Protein AF-A0AA43GYU5-F1 (afdb_monomer_lite)

Radius of gyration: 16.88 Å; chains: 1; bounding box: 53×42×42 Å

Secondary structure (DSSP, 8-state):
-PPPEEEEEE--TTS--HHHHTT-SSPPSS-HHHHHHHHHHPPTTPPPSS-GGGS-EEE--TT-SSEEEEE-----SHHHHHHHHH--HHHHHHSSS-HHHHHHHHHHHHH--SEEEEE----SSHHHHHHHHSS-SS--------TTTTT-HHHHHHHHHHHHHHHTT-

InterPro domains:
  IPR027417 P-loop containing nucleoside triphosphate hydrolase [G3DSA:3.40.50.300] (1-158)
  IPR027417 P-loop containing nucleoside triphosphate hydrolase [SSF52540] (2-146)

Structure (mmCIF, N/CA/C/O backbone):
data_AF-A0AA43GYU5-F1
#
_entry.id   AF-A0AA43GYU5-F1
#
loop_
_atom_site.group_PDB
_atom_site.id
_atom_site.type_symbol
_atom_site.label_atom_id
_atom_site.label_alt_id
_atom_site.label_comp_id
_atom_site.label_asym_id
_atom_site.label_entity_id
_atom_site.label_seq_id
_atom_site.pdbx_PDB_ins_code
_atom_site.Cartn_x
_atom_site.Cartn_y
_atom_site.Cartn_z
_atom_site.occupancy
_atom_site.B_iso_or_equiv
_atom_site.auth_seq_id
_atom_site.auth_comp_id
_atom_site.auth_asym_id
_atom_site.auth_atom_id
_atom_site.pdbx_PDB_model_num
ATOM 1 N N . MET A 1 1 ? 8.003 -19.815 -21.159 1.00 46.66 1 MET A N 1
ATOM 2 C CA . MET A 1 1 ? 7.955 -19.285 -19.778 1.00 46.66 1 MET A CA 1
ATOM 3 C C . MET A 1 1 ? 6.591 -18.646 -19.568 1.00 46.66 1 MET A C 1
ATOM 5 O O . MET A 1 1 ? 6.153 -17.927 -20.457 1.00 46.66 1 MET A O 1
ATOM 9 N N . ARG A 1 2 ? 5.892 -18.963 -18.472 1.00 70.00 2 ARG A N 1
ATOM 10 C CA . ARG A 1 2 ? 4.640 -18.288 -18.081 1.00 70.00 2 ARG A CA 1
ATOM 11 C C . ARG A 1 2 ? 5.023 -17.041 -17.285 1.00 70.00 2 ARG A C 1
ATOM 13 O O . ARG A 1 2 ? 5.842 -17.157 -16.382 1.00 70.00 2 ARG A O 1
ATOM 20 N N . GLY A 1 3 ? 4.499 -15.871 -17.641 1.00 77.38 3 GLY A N 1
ATOM 21 C CA . GLY A 1 3 ? 4.644 -14.691 -16.791 1.00 77.38 3 GLY A CA 1
ATOM 22 C C . GLY A 1 3 ? 3.655 -14.732 -15.632 1.00 77.38 3 GLY A C 1
ATOM 23 O O . GLY A 1 3 ? 2.562 -15.275 -15.783 1.00 77.38 3 GLY A O 1
ATOM 24 N N . HIS A 1 4 ? 4.051 -14.172 -14.492 1.00 85.50 4 HIS A N 1
ATOM 25 C CA . HIS A 1 4 ? 3.201 -14.039 -13.312 1.00 85.50 4 HIS A CA 1
ATOM 26 C C . HIS A 1 4 ? 2.571 -12.645 -13.248 1.00 85.50 4 HIS A C 1
ATOM 28 O O . HIS A 1 4 ? 3.152 -11.675 -13.741 1.00 85.50 4 HIS A O 1
ATOM 34 N N . GLU A 1 5 ? 1.384 -12.564 -12.648 1.00 90.62 5 GLU A N 1
ATOM 35 C CA . GLU A 1 5 ? 0.762 -11.298 -12.253 1.00 90.62 5 GLU A CA 1
ATOM 36 C C . GLU A 1 5 ? 1.180 -10.999 -10.813 1.00 90.62 5 GLU A C 1
ATOM 38 O O . GLU A 1 5 ? 0.899 -11.781 -9.900 1.00 90.62 5 GLU A O 1
ATOM 43 N N . VAL A 1 6 ? 1.920 -9.907 -10.642 1.00 93.50 6 VAL A N 1
ATOM 44 C CA . VAL A 1 6 ? 2.557 -9.513 -9.384 1.00 93.50 6 VAL A CA 1
ATOM 45 C C . VAL A 1 6 ? 2.061 -8.131 -9.001 1.00 93.50 6 VAL A C 1
ATOM 47 O O . VAL A 1 6 ? 2.016 -7.244 -9.852 1.00 93.50 6 VAL A O 1
ATOM 50 N N . VAL A 1 7 ? 1.745 -7.920 -7.727 1.00 95.69 7 VAL A N 1
ATOM 51 C CA . VAL A 1 7 ? 1.525 -6.580 -7.173 1.00 95.69 7 VAL A CA 1
ATOM 52 C C . VAL A 1 7 ? 2.631 -6.265 -6.180 1.00 95.69 7 VAL A C 1
ATOM 54 O O . VAL A 1 7 ? 2.980 -7.106 -5.361 1.00 95.69 7 VAL A O 1
ATOM 57 N N . ALA A 1 8 ? 3.205 -5.073 -6.267 1.00 95.19 8 ALA A N 1
ATOM 58 C CA . ALA A 1 8 ? 4.150 -4.555 -5.294 1.00 95.19 8 ALA A CA 1
ATOM 59 C C . ALA A 1 8 ? 3.465 -3.459 -4.465 1.00 95.19 8 ALA A C 1
ATOM 61 O O . ALA A 1 8 ? 2.910 -2.514 -5.027 1.00 95.19 8 ALA A O 1
ATOM 62 N N . VAL A 1 9 ? 3.465 -3.602 -3.144 1.00 95.31 9 VAL A N 1
ATOM 63 C CA . VAL A 1 9 ? 2.783 -2.713 -2.198 1.00 95.31 9 VAL A CA 1
ATOM 64 C C . VAL A 1 9 ? 3.828 -1.949 -1.400 1.00 95.31 9 VAL A C 1
ATOM 66 O O . VAL A 1 9 ? 4.690 -2.560 -0.777 1.00 95.31 9 VAL A O 1
ATOM 69 N N . ASP A 1 10 ? 3.747 -0.622 -1.422 1.00 93.44 10 ASP A N 1
ATOM 70 C CA . ASP A 1 10 ? 4.634 0.253 -0.655 1.00 93.44 10 ASP A CA 1
ATOM 71 C C . ASP A 1 10 ? 4.090 0.445 0.766 1.00 93.44 10 ASP A C 1
ATOM 73 O O . ASP A 1 10 ? 3.109 1.163 0.974 1.00 93.44 10 ASP A O 1
ATOM 77 N N . LEU A 1 11 ? 4.706 -0.235 1.734 1.00 90.75 11 LEU A N 1
ATOM 78 C CA . LEU A 1 11 ? 4.428 -0.092 3.163 1.00 90.75 11 LEU A CA 1
ATOM 79 C C . LEU A 1 11 ? 5.564 0.630 3.912 1.00 90.75 11 LEU A C 1
ATOM 81 O O . LEU A 1 11 ? 5.527 0.702 5.144 1.00 90.75 11 LEU A O 1
ATOM 85 N N . ASP A 1 12 ? 6.551 1.211 3.217 1.00 88.75 12 ASP A N 1
ATOM 86 C CA . ASP A 1 12 ? 7.497 2.152 3.831 1.00 88.75 12 ASP A CA 1
ATOM 87 C C . ASP A 1 12 ? 6.847 3.536 3.950 1.00 88.75 12 ASP A C 1
ATOM 89 O O . ASP A 1 12 ? 7.163 4.480 3.228 1.00 88.75 12 ASP A O 1
ATOM 93 N N . LEU A 1 13 ? 5.909 3.663 4.893 1.00 89.00 13 LEU A N 1
ATOM 94 C CA . LEU A 1 13 ? 5.096 4.873 5.026 1.00 89.00 13 LEU A CA 1
ATOM 95 C C . LEU A 1 13 ? 5.908 6.129 5.392 1.00 89.00 13 LEU A C 1
ATOM 97 O O . LEU A 1 13 ? 5.441 7.246 5.163 1.00 89.00 13 LEU A O 1
ATOM 101 N N . GLU A 1 14 ? 7.114 5.964 5.945 1.00 85.56 14 GLU A N 1
ATOM 102 C CA . GLU A 1 14 ? 7.987 7.070 6.355 1.00 85.56 14 GLU A CA 1
ATOM 103 C C . GLU A 1 14 ? 8.719 7.725 5.181 1.00 85.56 14 GLU A C 1
ATOM 105 O O . GLU A 1 14 ? 8.999 8.923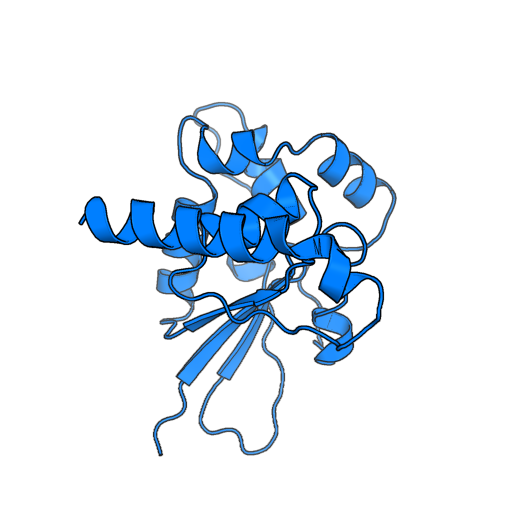 5.223 1.00 85.56 14 GLU A O 1
ATOM 110 N N . ALA A 1 15 ? 9.085 6.954 4.154 1.00 86.62 15 ALA A N 1
ATOM 111 C CA . ALA A 1 15 ? 9.636 7.508 2.919 1.00 86.62 15 ALA A CA 1
ATOM 112 C C . ALA A 1 15 ? 9.266 6.628 1.712 1.00 86.62 15 ALA A C 1
ATOM 114 O O . ALA A 1 15 ? 10.140 5.965 1.145 1.00 86.62 15 ALA A O 1
ATOM 115 N N . PRO A 1 16 ? 7.985 6.630 1.306 1.00 91.38 16 PRO A N 1
ATOM 116 C CA . PRO A 1 16 ? 7.510 5.798 0.214 1.00 91.38 16 PRO A CA 1
ATOM 117 C C . PRO A 1 16 ? 8.186 6.207 -1.090 1.00 91.38 16 PRO A C 1
ATOM 119 O O . PRO A 1 16 ? 8.329 7.395 -1.405 1.00 91.38 16 PRO A O 1
ATOM 122 N N . SER A 1 17 ? 8.628 5.217 -1.854 1.00 91.38 17 SER A N 1
ATOM 123 C CA . SER A 1 17 ? 9.460 5.447 -3.039 1.00 91.38 17 SER A CA 1
ATOM 124 C C . SER A 1 17 ? 9.207 4.468 -4.181 1.00 91.38 17 SER A C 1
ATOM 126 O O . SER A 1 17 ? 9.660 4.717 -5.305 1.00 91.38 17 SER A O 1
ATOM 128 N N . LEU A 1 18 ? 8.429 3.408 -3.949 1.00 92.06 18 LEU A N 1
ATOM 129 C CA . LEU A 1 18 ? 8.264 2.295 -4.878 1.00 92.06 18 LEU A CA 1
ATOM 130 C C . LEU A 1 18 ? 7.687 2.736 -6.228 1.00 92.06 18 LEU A C 1
ATOM 132 O O . LEU A 1 18 ? 8.179 2.348 -7.290 1.00 92.06 18 LEU A O 1
ATOM 136 N N . SER A 1 19 ? 6.673 3.606 -6.209 1.00 92.44 19 SER A N 1
ATOM 137 C CA . SER A 1 19 ? 6.037 4.114 -7.431 1.00 92.44 19 SER A CA 1
ATOM 138 C C . SER A 1 19 ? 6.982 4.967 -8.281 1.00 92.44 19 SER A C 1
ATOM 140 O O . SER A 1 19 ? 6.897 4.943 -9.511 1.00 92.44 19 SER A O 1
ATOM 142 N N . THR A 1 20 ? 7.911 5.683 -7.641 1.00 92.12 20 THR A N 1
ATOM 143 C CA . THR A 1 20 ? 8.963 6.450 -8.321 1.00 92.12 20 THR A CA 1
ATOM 144 C C . THR A 1 20 ? 10.029 5.517 -8.880 1.00 92.12 20 THR A C 1
ATOM 146 O O . THR A 1 20 ? 10.380 5.633 -10.055 1.00 92.12 20 THR A O 1
ATOM 149 N N . ALA A 1 21 ? 10.500 4.561 -8.074 1.00 92.19 21 ALA A N 1
ATOM 150 C CA . ALA A 1 21 ? 11.518 3.587 -8.464 1.00 92.19 21 ALA A CA 1
ATOM 151 C C . ALA A 1 21 ? 11.094 2.760 -9.690 1.00 92.19 21 ALA A C 1
ATOM 153 O O . ALA A 1 21 ? 11.912 2.475 -10.563 1.00 92.19 21 ALA A O 1
ATOM 154 N N . LEU A 1 22 ? 9.803 2.435 -9.789 1.00 93.19 22 LEU A N 1
ATOM 155 C CA . LEU A 1 22 ? 9.227 1.674 -10.897 1.00 93.19 22 LEU A CA 1
ATOM 156 C C . LEU A 1 22 ? 8.659 2.550 -12.029 1.00 93.19 22 LEU A C 1
ATOM 158 O O . LEU A 1 22 ? 8.108 2.015 -12.989 1.00 93.19 22 LEU A O 1
ATOM 162 N N . ASN A 1 23 ? 8.800 3.883 -11.957 1.00 93.38 23 ASN A N 1
ATOM 163 C CA . ASN A 1 23 ? 8.269 4.840 -12.940 1.00 93.38 23 ASN A CA 1
ATOM 164 C C . ASN A 1 23 ? 6.779 4.594 -13.272 1.00 93.38 23 ASN A C 1
ATOM 166 O O . ASN A 1 23 ? 6.371 4.586 -14.437 1.00 93.38 23 ASN A O 1
ATOM 170 N N . LEU A 1 24 ? 5.963 4.396 -12.234 1.00 94.81 24 LEU A N 1
ATOM 171 C CA . LEU A 1 24 ? 4.530 4.149 -12.360 1.00 94.81 24 LEU A CA 1
ATOM 172 C C . LEU A 1 24 ? 3.821 5.362 -12.983 1.00 94.81 24 LEU A C 1
ATOM 174 O O . LEU A 1 24 ? 3.841 6.464 -12.424 1.00 94.81 24 LEU A O 1
ATOM 178 N N . LYS A 1 25 ? 3.200 5.170 -14.153 1.00 91.44 25 LYS A N 1
ATOM 179 C CA . LYS A 1 25 ? 2.458 6.209 -14.883 1.00 91.44 25 LYS A CA 1
ATOM 180 C C . LYS A 1 25 ? 1.265 5.590 -15.633 1.00 91.44 25 LYS A C 1
ATOM 182 O O . LYS A 1 25 ? 1.492 4.681 -16.427 1.00 91.44 25 LYS A O 1
ATOM 187 N N . PRO A 1 26 ? 0.035 6.119 -15.474 1.00 91.75 26 PRO A N 1
ATOM 188 C CA . PRO A 1 26 ? -0.350 7.176 -14.534 1.00 91.75 26 PRO A CA 1
ATOM 189 C C . PRO A 1 26 ? -0.261 6.704 -13.075 1.00 91.75 26 PRO A C 1
ATOM 191 O O . PRO A 1 26 ? -0.269 5.509 -12.797 1.00 91.75 26 PRO A O 1
ATOM 194 N N . GLN A 1 27 ? -0.166 7.656 -12.147 1.00 93.31 27 GLN A N 1
ATOM 195 C CA . GLN A 1 27 ? -0.276 7.354 -10.719 1.00 93.31 27 GLN A CA 1
ATOM 196 C C . GLN A 1 27 ? -1.749 7.091 -10.368 1.00 93.31 27 GLN A C 1
ATOM 198 O O . GLN A 1 27 ? -2.623 7.784 -10.906 1.00 93.31 27 GLN A O 1
ATOM 203 N N . PRO A 1 28 ? -2.044 6.113 -9.495 1.00 95.62 28 PRO A N 1
ATOM 204 C CA . PRO A 1 28 ? -3.394 5.904 -8.992 1.00 95.62 28 PRO A CA 1
ATOM 205 C C . PRO A 1 28 ? -3.864 7.113 -8.176 1.00 95.62 28 PRO A C 1
ATOM 207 O O . PRO A 1 28 ? -3.070 7.937 -7.718 1.00 95.62 28 PRO A O 1
ATOM 210 N N . LYS A 1 29 ? -5.185 7.236 -8.019 1.00 95.19 29 LYS A N 1
ATOM 211 C CA . LYS A 1 29 ? -5.802 8.389 -7.349 1.00 95.19 29 LYS A CA 1
ATOM 212 C C . LYS A 1 29 ? -5.536 8.390 -5.842 1.00 95.19 29 LYS A C 1
ATOM 214 O O . LYS A 1 29 ? -5.438 9.459 -5.247 1.00 95.19 29 LYS A O 1
ATOM 219 N N . TYR A 1 30 ? -5.456 7.203 -5.257 1.00 97.38 30 TYR A N 1
ATOM 220 C CA . TYR A 1 30 ? -5.281 6.968 -3.829 1.00 97.38 30 TYR A CA 1
ATOM 221 C C . TYR A 1 30 ? -4.150 5.958 -3.613 1.00 97.38 30 TYR A C 1
ATOM 223 O O . TYR A 1 30 ? -3.780 5.237 -4.541 1.00 97.38 30 TYR A O 1
ATOM 231 N N . GLY A 1 31 ? -3.598 5.913 -2.404 1.00 96.88 31 GLY A N 1
ATOM 232 C CA . GLY A 1 31 ? -2.662 4.871 -1.981 1.00 96.88 31 GLY A CA 1
ATOM 233 C C . GLY A 1 31 ? -3.249 3.923 -0.939 1.00 96.88 31 GLY A C 1
ATOM 234 O O . GLY A 1 31 ? -4.409 4.045 -0.535 1.00 96.88 31 GLY A O 1
ATOM 235 N N . ILE A 1 32 ? -2.426 2.983 -0.472 1.00 95.81 32 ILE A N 1
ATOM 236 C CA . ILE A 1 32 ? -2.820 2.027 0.571 1.00 95.81 32 ILE A CA 1
ATOM 237 C C . ILE A 1 32 ? -3.180 2.723 1.893 1.00 95.81 32 ILE A C 1
ATOM 239 O O . ILE A 1 32 ? -4.081 2.270 2.596 1.00 95.81 32 ILE A O 1
ATOM 243 N N . VAL A 1 33 ? -2.539 3.858 2.207 1.00 95.00 33 VAL A N 1
ATOM 244 C CA . VAL A 1 33 ? -2.848 4.645 3.409 1.00 95.00 33 VAL A CA 1
ATOM 245 C C . VAL A 1 33 ? -4.257 5.211 3.324 1.00 95.00 33 VAL A C 1
ATOM 247 O O . VAL A 1 33 ? -5.010 5.090 4.281 1.00 95.00 33 VAL A O 1
ATOM 250 N N . ASP A 1 34 ? -4.651 5.769 2.178 1.00 96.00 34 ASP A N 1
ATOM 251 C CA . ASP A 1 34 ? -6.010 6.285 1.985 1.00 96.00 34 ASP A CA 1
ATOM 252 C C . ASP A 1 34 ? -7.057 5.173 2.132 1.00 96.00 34 ASP A C 1
ATOM 254 O O . ASP A 1 34 ? -8.077 5.356 2.797 1.00 96.00 34 ASP A O 1
ATOM 258 N N . TYR A 1 35 ? -6.776 4.009 1.538 1.00 96.00 35 TYR A N 1
ATOM 259 C CA . TYR A 1 35 ? -7.638 2.831 1.580 1.00 96.00 35 TYR A CA 1
ATOM 260 C C . TYR A 1 35 ? -7.851 2.313 3.010 1.00 96.00 35 TYR A C 1
ATOM 262 O O . TYR A 1 35 ? -8.992 2.077 3.417 1.00 96.00 35 TYR A O 1
ATOM 270 N N . PHE A 1 36 ? -6.770 2.155 3.783 1.00 93.62 36 PHE A N 1
ATOM 271 C CA . PHE A 1 36 ? -6.856 1.706 5.174 1.00 93.62 36 PHE A CA 1
ATOM 272 C C . PHE A 1 36 ? -7.447 2.766 6.090 1.00 93.62 36 PHE A C 1
ATOM 274 O O . PHE A 1 36 ? -8.241 2.425 6.967 1.00 93.62 36 PHE A O 1
ATOM 281 N N . TYR A 1 37 ? -7.101 4.036 5.884 1.00 93.38 37 TYR A N 1
ATOM 282 C CA . TYR A 1 37 ? -7.621 5.130 6.690 1.00 93.38 37 TYR A CA 1
ATOM 283 C C . TYR A 1 37 ? -9.137 5.244 6.546 1.00 93.38 37 TYR A C 1
ATOM 285 O O . TYR A 1 37 ? -9.840 5.232 7.550 1.00 93.38 37 TYR A O 1
ATOM 293 N N . GLU A 1 38 ? -9.668 5.261 5.317 1.00 93.25 38 GLU A N 1
ATOM 294 C CA . GLU A 1 38 ? -11.118 5.323 5.112 1.00 93.25 38 GLU A CA 1
ATOM 295 C C . GLU A 1 38 ? -11.835 4.193 5.857 1.00 93.25 38 GLU A C 1
ATOM 297 O O . GLU A 1 38 ? -12.755 4.463 6.623 1.00 93.25 38 GLU A O 1
ATOM 302 N N . ARG A 1 39 ? -11.384 2.946 5.683 1.00 91.50 39 ARG A N 1
ATOM 303 C CA . ARG A 1 39 ? -12.022 1.767 6.288 1.00 91.50 39 ARG A CA 1
ATOM 304 C C . ARG A 1 39 ? -11.875 1.711 7.810 1.00 91.50 39 ARG A C 1
ATOM 306 O O . ARG A 1 39 ? -12.752 1.170 8.472 1.00 91.50 39 ARG A O 1
ATOM 313 N N . SER A 1 40 ? -10.806 2.281 8.366 1.00 89.62 40 SER A N 1
ATOM 314 C CA . SER A 1 40 ? -10.573 2.323 9.818 1.00 89.62 40 SER A CA 1
ATOM 315 C C . SER A 1 40 ? -11.531 3.262 10.551 1.00 89.62 40 SER A C 1
ATOM 317 O O . SER A 1 40 ? -11.862 3.016 11.708 1.00 89.62 40 SER A O 1
ATOM 319 N N . TYR A 1 41 ? -11.974 4.333 9.887 1.00 88.75 41 TYR A N 1
ATOM 320 C CA . TYR A 1 41 ? -12.812 5.379 10.484 1.00 88.75 41 TYR A CA 1
ATOM 321 C C . TYR A 1 41 ? -14.213 5.463 9.859 1.00 88.75 41 TYR A C 1
ATOM 323 O O . TYR A 1 41 ? -14.964 6.404 10.133 1.00 88.75 41 TYR A O 1
ATOM 331 N N . LEU A 1 42 ? -14.581 4.491 9.021 1.00 89.00 42 LEU A N 1
ATOM 332 C CA . LEU A 1 42 ? -15.904 4.413 8.418 1.00 89.00 42 LEU A CA 1
ATOM 333 C C . LEU A 1 42 ? -16.941 3.976 9.469 1.00 89.00 42 LEU A C 1
ATOM 335 O O . LEU A 1 42 ? -16.722 2.974 10.153 1.00 89.00 42 LEU A O 1
ATOM 339 N N . PRO A 1 43 ? -18.083 4.675 9.607 1.00 86.31 43 PRO A N 1
ATOM 340 C CA . PRO A 1 43 ? -19.168 4.209 10.464 1.00 86.31 43 PRO A CA 1
ATOM 341 C C . PRO A 1 43 ? -19.715 2.855 9.999 1.00 86.31 43 PRO A C 1
ATOM 343 O O . PRO A 1 43 ? -19.759 2.574 8.799 1.00 86.31 43 PRO A O 1
ATOM 346 N N . GLU A 1 44 ? -20.195 2.042 10.940 1.00 82.00 44 GLU A N 1
ATOM 347 C CA . GLU A 1 44 ? -20.823 0.761 10.611 1.00 82.00 44 GLU A CA 1
ATOM 348 C C . GLU A 1 44 ? -22.012 0.937 9.651 1.00 82.00 44 GLU A C 1
ATOM 350 O O . GLU A 1 44 ? -22.824 1.855 9.790 1.00 82.00 44 GLU A O 1
ATOM 355 N N . GLY A 1 45 ? -22.122 0.029 8.677 1.00 83.75 45 GLY A N 1
ATOM 356 C CA . GLY A 1 45 ? -23.210 0.018 7.694 1.00 83.75 45 GLY A CA 1
ATOM 357 C C . GLY A 1 45 ? -23.064 1.026 6.551 1.00 83.75 45 GLY A C 1
ATOM 358 O O . GLY A 1 45 ? -23.987 1.157 5.750 1.00 83.75 45 GLY A O 1
ATOM 359 N N . ILE A 1 46 ? -21.933 1.730 6.464 1.00 90.75 46 ILE A N 1
ATOM 360 C CA . ILE A 1 46 ? -21.593 2.586 5.326 1.00 90.75 46 ILE A CA 1
ATOM 361 C C . ILE A 1 46 ? -20.607 1.851 4.419 1.00 90.75 46 ILE A C 1
ATOM 363 O O . ILE A 1 46 ? -19.650 1.250 4.900 1.00 90.75 46 ILE A O 1
ATOM 367 N N . ASP A 1 47 ? -20.829 1.929 3.108 1.00 91.06 47 ASP A N 1
ATOM 368 C CA . ASP A 1 47 ? -19.911 1.364 2.119 1.00 91.06 47 ASP A CA 1
ATOM 369 C C . ASP A 1 47 ? -18.684 2.275 1.911 1.00 91.06 47 ASP A C 1
ATOM 371 O O . ASP A 1 47 ? -18.827 3.508 1.866 1.00 91.06 47 ASP A O 1
ATOM 375 N N . PRO A 1 48 ? -17.473 1.705 1.754 1.00 93.25 48 PRO A N 1
ATOM 376 C CA . PRO A 1 48 ? -16.267 2.478 1.470 1.00 93.25 48 PRO A CA 1
ATOM 377 C C . PRO A 1 48 ? -16.370 3.175 0.107 1.00 93.25 48 PRO A C 1
ATOM 379 O O . PRO A 1 48 ? -16.862 2.601 -0.867 1.00 93.25 48 PRO A O 1
ATOM 382 N N . LYS A 1 49 ? -15.888 4.420 0.006 1.00 95.69 49 LYS A N 1
ATOM 383 C CA . LYS A 1 49 ? -15.906 5.186 -1.253 1.00 95.69 49 LYS A CA 1
ATOM 384 C C . LYS A 1 49 ? -14.672 4.907 -2.101 1.00 95.69 49 LYS A C 1
ATOM 386 O O . LYS A 1 49 ? -14.732 5.072 -3.320 1.00 95.69 49 LYS A O 1
ATOM 391 N N . ILE A 1 50 ? -13.557 4.528 -1.476 1.00 96.44 50 ILE A N 1
ATOM 392 C CA . ILE A 1 50 ? -12.316 4.171 -2.158 1.00 96.44 50 ILE A CA 1
ATOM 393 C C . ILE A 1 50 ? -12.380 2.695 -2.549 1.00 96.44 50 ILE A C 1
ATOM 395 O O . ILE A 1 50 ? -12.299 1.792 -1.709 1.00 96.44 50 ILE A O 1
ATOM 399 N N . SER A 1 51 ? -12.495 2.461 -3.855 1.00 95.88 51 SER A N 1
ATOM 400 C CA . SER A 1 51 ? -12.440 1.125 -4.452 1.00 95.88 51 SER A CA 1
ATOM 401 C C . SER A 1 51 ? -10.994 0.671 -4.659 1.00 95.88 51 SER A C 1
ATOM 403 O O . SER A 1 51 ? -10.127 1.482 -4.997 1.00 95.88 51 SER A O 1
ATOM 405 N N . ILE A 1 52 ? -10.742 -0.638 -4.546 1.00 95.69 52 ILE A N 1
ATOM 406 C CA . ILE A 1 52 ? -9.429 -1.248 -4.797 1.00 95.69 52 ILE A CA 1
ATOM 407 C C . ILE A 1 52 ? -8.840 -0.874 -6.164 1.00 95.69 52 ILE A C 1
ATOM 409 O O . ILE A 1 52 ? -7.642 -0.633 -6.285 1.00 95.69 52 ILE A O 1
ATOM 413 N N . THR A 1 53 ? -9.665 -0.719 -7.202 1.00 95.81 53 THR A N 1
ATOM 414 C CA . THR A 1 53 ? -9.185 -0.369 -8.551 1.00 95.81 53 THR A CA 1
ATOM 415 C C . THR A 1 53 ? -8.650 1.058 -8.652 1.00 95.81 53 THR A C 1
ATOM 417 O O . THR A 1 53 ? -8.114 1.443 -9.687 1.00 95.81 53 THR A O 1
ATOM 420 N N . GLN A 1 54 ? -8.835 1.877 -7.613 1.00 97.31 54 GLN A N 1
ATOM 421 C CA . GLN A 1 54 ? -8.356 3.257 -7.559 1.00 97.31 54 GLN A CA 1
ATOM 422 C C . GLN A 1 54 ? -7.007 3.394 -6.854 1.00 97.31 54 GLN A C 1
ATOM 424 O O . GLN A 1 54 ? -6.463 4.503 -6.858 1.00 97.31 54 GLN A O 1
ATOM 429 N N . ILE A 1 55 ? -6.494 2.311 -6.253 1.00 97.25 55 ILE A N 1
ATOM 430 C CA . ILE A 1 55 ? -5.285 2.345 -5.420 1.00 97.25 55 ILE A CA 1
ATOM 431 C C . ILE A 1 55 ? -4.071 1.661 -6.043 1.00 97.25 55 ILE A C 1
ATOM 433 O O . ILE A 1 55 ? -2.999 1.681 -5.451 1.00 97.25 55 ILE A O 1
ATOM 437 N N . PHE A 1 56 ? -4.205 1.064 -7.228 1.00 96.69 56 PHE A N 1
ATOM 438 C CA . PHE A 1 56 ? -3.080 0.468 -7.942 1.00 96.69 56 PHE A CA 1
ATOM 439 C C . PHE A 1 56 ? -2.998 0.947 -9.386 1.00 96.69 56 PHE A C 1
ATOM 441 O O . PHE A 1 56 ? -3.989 1.353 -9.992 1.00 96.69 56 PHE A O 1
ATOM 448 N N . GLY A 1 57 ? -1.800 0.861 -9.955 1.00 95.50 57 GLY A N 1
ATOM 449 C CA . GLY A 1 57 ? -1.569 1.053 -11.383 1.00 95.50 57 GLY A CA 1
ATOM 450 C C . GLY A 1 57 ? -0.628 -0.008 -11.943 1.00 95.50 57 GLY A C 1
ATOM 451 O O . GLY A 1 57 ? 0.127 -0.633 -11.202 1.00 95.50 57 GLY A O 1
ATOM 452 N N . GLU A 1 58 ? -0.677 -0.220 -13.255 1.00 95.38 58 GLU A N 1
ATOM 453 C CA . GLU A 1 58 ? 0.204 -1.156 -13.957 1.00 95.38 58 GLU A CA 1
ATOM 454 C C . GLU A 1 58 ? 1.493 -0.459 -14.413 1.00 95.38 58 GLU A C 1
ATOM 456 O O . GLU A 1 58 ? 1.469 0.637 -14.976 1.00 95.38 58 GLU A O 1
ATOM 461 N N . VAL A 1 59 ? 2.630 -1.114 -14.190 1.00 94.75 59 VAL A N 1
ATOM 462 C CA . VAL A 1 59 ? 3.936 -0.673 -14.679 1.00 94.75 59 VAL A CA 1
ATOM 463 C C . VAL A 1 59 ? 4.162 -1.260 -16.067 1.00 94.75 59 VAL A C 1
ATOM 465 O O . VAL A 1 59 ? 4.210 -2.477 -16.252 1.00 94.75 59 VAL A O 1
ATOM 468 N N . GLY A 1 60 ? 4.347 -0.389 -17.058 1.00 90.00 60 GLY A N 1
ATOM 469 C CA . GLY A 1 60 ? 4.657 -0.805 -18.422 1.00 90.00 60 GLY A CA 1
ATOM 470 C C . GLY A 1 60 ? 6.085 -1.339 -18.540 1.00 90.00 60 GLY A C 1
ATOM 471 O O . GLY A 1 60 ? 7.024 -0.555 -18.663 1.00 90.00 60 GLY A O 1
ATOM 472 N N . ILE A 1 61 ? 6.252 -2.665 -18.555 1.00 88.38 61 ILE A N 1
ATOM 473 C CA . ILE A 1 61 ? 7.549 -3.320 -18.784 1.00 88.38 61 ILE A CA 1
ATOM 474 C C . ILE A 1 61 ? 7.604 -3.852 -20.227 1.00 88.38 61 ILE A C 1
ATOM 476 O O . ILE A 1 61 ? 6.884 -4.798 -20.566 1.00 88.38 61 ILE A O 1
ATOM 480 N N . PRO A 1 62 ? 8.455 -3.289 -21.108 1.00 87.56 62 PRO A N 1
ATOM 481 C CA . PRO A 1 62 ? 8.545 -3.735 -22.493 1.00 87.56 62 PRO A CA 1
ATOM 482 C C . PRO A 1 62 ? 8.944 -5.209 -22.593 1.00 87.56 62 PRO A C 1
ATOM 484 O O . PRO A 1 62 ? 9.938 -5.630 -22.007 1.00 87.56 62 PRO A O 1
ATOM 487 N N . ARG A 1 63 ? 8.209 -5.977 -23.408 1.00 85.50 63 ARG A N 1
ATOM 488 C CA . ARG A 1 63 ? 8.476 -7.404 -23.686 1.00 85.50 63 ARG A CA 1
ATOM 489 C C . ARG A 1 63 ? 8.371 -8.324 -22.458 1.00 85.50 63 ARG A C 1
ATOM 491 O O . ARG A 1 63 ? 8.856 -9.453 -22.514 1.00 85.50 63 ARG A O 1
ATOM 498 N N . ALA A 1 64 ? 7.729 -7.881 -21.377 1.00 86.38 64 ALA A N 1
ATOM 499 C CA . ALA A 1 64 ? 7.396 -8.760 -20.264 1.00 86.38 64 ALA A CA 1
ATOM 500 C C . ALA A 1 64 ? 6.290 -9.747 -20.665 1.00 86.38 64 ALA A C 1
ATOM 502 O O . ALA A 1 64 ? 5.328 -9.392 -21.342 1.00 86.38 64 ALA A O 1
ATOM 503 N N . THR A 1 65 ? 6.425 -11.001 -20.234 1.00 88.56 65 THR A N 1
ATOM 504 C CA . THR A 1 65 ? 5.382 -12.028 -20.390 1.00 88.56 65 THR A CA 1
ATOM 505 C C . THR A 1 65 ? 4.377 -12.028 -19.237 1.00 88.56 65 THR A C 1
ATOM 507 O O . THR A 1 65 ? 3.403 -12.774 -19.288 1.00 88.56 65 THR A O 1
ATOM 510 N N . GLY A 1 66 ? 4.657 -11.274 -18.171 1.00 89.62 66 GLY A N 1
ATOM 511 C CA . GLY A 1 66 ? 3.816 -11.099 -16.986 1.00 89.62 66 GLY A CA 1
ATOM 512 C C . GLY A 1 66 ? 3.479 -9.627 -16.773 1.00 89.62 66 GLY A C 1
ATOM 513 O O . GLY A 1 66 ? 3.864 -8.783 -17.584 1.00 89.62 66 GLY A O 1
ATOM 514 N N . ARG A 1 67 ? 2.771 -9.330 -15.683 1.00 92.56 67 ARG A N 1
ATOM 515 C CA . ARG A 1 67 ? 2.280 -7.982 -15.375 1.00 92.56 67 ARG A CA 1
ATOM 516 C C . ARG A 1 67 ? 2.701 -7.589 -13.972 1.00 92.56 67 ARG A C 1
ATOM 518 O O . ARG A 1 67 ? 2.663 -8.414 -13.060 1.00 92.56 67 ARG A O 1
ATOM 525 N N . LEU A 1 68 ? 3.121 -6.338 -13.829 1.00 94.19 68 LEU A N 1
ATOM 526 C CA . LEU A 1 68 ? 3.515 -5.757 -12.556 1.00 94.19 68 LEU A CA 1
ATOM 527 C C . LEU A 1 68 ? 2.561 -4.618 -12.229 1.00 94.19 68 LEU A C 1
ATOM 529 O O . LEU A 1 68 ? 2.465 -3.649 -12.978 1.00 94.19 68 LEU A O 1
ATOM 533 N N . PHE A 1 69 ? 1.899 -4.730 -11.092 1.00 96.12 69 PHE A N 1
ATOM 534 C CA . PHE A 1 69 ? 1.079 -3.684 -10.513 1.00 96.12 69 PHE A CA 1
ATOM 535 C C . PHE A 1 69 ? 1.792 -3.081 -9.316 1.00 96.12 69 PHE A C 1
ATOM 537 O O . PHE A 1 69 ? 2.579 -3.748 -8.649 1.00 96.12 69 PHE A O 1
ATOM 544 N N . VAL A 1 70 ? 1.510 -1.817 -9.038 1.00 96.88 70 VAL A N 1
ATOM 545 C CA . VAL A 1 70 ? 2.047 -1.111 -7.881 1.00 96.88 70 VAL A CA 1
ATOM 546 C C . VAL A 1 70 ? 0.907 -0.459 -7.129 1.00 96.88 70 VAL A C 1
ATOM 548 O O . VAL A 1 70 ? 0.122 0.284 -7.721 1.00 96.88 70 VAL A O 1
ATOM 551 N N . VAL A 1 71 ? 0.860 -0.717 -5.828 1.00 97.62 71 VAL A N 1
ATOM 552 C CA . VAL A 1 71 ? 0.051 0.010 -4.855 1.00 97.62 71 VAL A CA 1
ATOM 553 C C . VAL A 1 71 ? 0.998 0.961 -4.112 1.00 97.62 71 VAL A C 1
ATOM 555 O O . VAL A 1 71 ? 1.795 0.496 -3.294 1.00 97.62 71 VAL A O 1
ATOM 558 N N . PRO A 1 72 ? 0.989 2.274 -4.400 1.00 96.88 72 PRO A N 1
ATOM 559 C CA . PRO A 1 72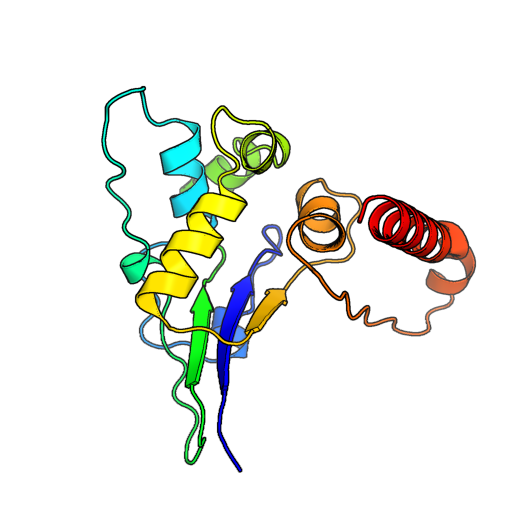 ? 1.791 3.233 -3.650 1.00 96.88 72 PRO A CA 1
ATOM 560 C C . PRO A 1 72 ? 1.244 3.436 -2.234 1.00 96.88 72 PRO A C 1
ATOM 562 O O . PRO A 1 72 ? 0.058 3.221 -1.976 1.00 96.88 72 PRO A O 1
ATOM 565 N N . ALA A 1 73 ? 2.085 3.962 -1.341 1.00 94.81 73 ALA A N 1
ATOM 566 C CA . ALA A 1 73 ? 1.657 4.337 0.002 1.00 94.81 73 ALA A CA 1
ATOM 567 C C . ALA A 1 73 ? 0.562 5.419 -0.041 1.00 94.81 73 ALA A C 1
ATOM 569 O O . ALA A 1 73 ? -0.471 5.312 0.616 1.00 94.81 73 ALA A O 1
ATOM 570 N N . GLY A 1 74 ? 0.772 6.441 -0.874 1.00 93.56 74 GLY A N 1
ATOM 571 C CA . GLY A 1 74 ? -0.111 7.588 -1.061 1.00 93.56 74 GLY A CA 1
ATOM 572 C C . GLY A 1 74 ? 0.647 8.772 -1.659 1.00 93.56 74 GLY A C 1
ATOM 573 O O . GLY A 1 74 ? 1.818 8.659 -2.027 1.00 93.56 74 GLY A O 1
ATOM 574 N N . SER A 1 75 ? -0.017 9.921 -1.770 1.00 91.12 75 SER A N 1
ATOM 575 C CA . SER A 1 75 ? 0.636 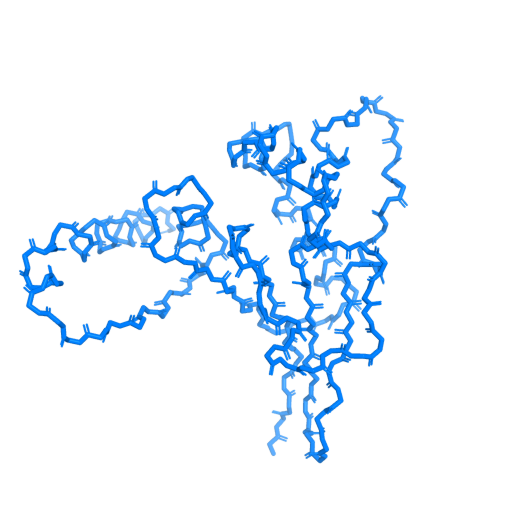11.168 -2.193 1.00 91.12 75 SER A CA 1
ATOM 576 C C . SER A 1 75 ? 1.240 11.883 -0.988 1.00 91.12 75 SER A C 1
ATOM 578 O O . SER A 1 75 ? 0.498 12.261 -0.092 1.00 91.12 75 SER A O 1
ATOM 580 N N . LEU A 1 76 ? 2.556 12.128 -0.986 1.00 89.94 76 LEU A N 1
ATOM 581 C CA . LEU A 1 76 ? 3.264 12.822 0.101 1.00 89.94 76 LEU A CA 1
ATOM 582 C C . LEU A 1 76 ? 2.837 14.295 0.231 1.00 89.94 76 LEU A C 1
ATOM 584 O O . LEU A 1 76 ? 3.467 15.205 -0.307 1.00 89.94 76 LEU A O 1
ATOM 588 N N . ASN A 1 77 ? 1.743 14.523 0.948 1.00 92.25 77 ASN A N 1
ATOM 589 C CA . ASN A 1 77 ? 1.183 15.826 1.286 1.00 92.25 77 ASN A CA 1
ATOM 590 C C . ASN A 1 77 ? 0.811 15.864 2.783 1.00 92.25 77 ASN A C 1
ATOM 592 O O . ASN A 1 77 ? 0.987 14.881 3.502 1.00 92.25 77 ASN A O 1
ATOM 596 N N . LEU A 1 78 ? 0.316 17.006 3.271 1.00 93.12 78 LEU A N 1
ATOM 597 C CA . LEU A 1 78 ? -0.036 17.153 4.690 1.00 93.12 78 LEU A CA 1
ATOM 598 C C . LEU A 1 78 ? -1.140 16.175 5.129 1.00 93.12 78 LEU A C 1
ATOM 600 O O . LEU A 1 78 ? -1.068 15.636 6.226 1.00 93.12 78 LEU A O 1
ATOM 604 N N . ASP A 1 79 ? -2.116 15.918 4.257 1.00 93.94 79 ASP A N 1
ATOM 605 C CA . ASP A 1 79 ? -3.213 14.976 4.500 1.00 93.94 79 ASP A CA 1
ATOM 606 C C . ASP A 1 79 ? -2.699 13.534 4.668 1.00 93.94 79 ASP A C 1
ATOM 608 O O . ASP A 1 79 ? -3.091 12.848 5.606 1.00 93.94 79 ASP A O 1
ATOM 612 N N . TYR A 1 80 ? -1.735 13.103 3.850 1.00 93.81 80 TYR A N 1
ATOM 613 C CA . TYR A 1 80 ? -1.051 11.820 4.016 1.00 93.81 80 TYR A CA 1
ATOM 614 C C . TYR A 1 80 ? -0.331 11.720 5.360 1.00 93.81 80 TYR A C 1
ATOM 616 O O . TYR A 1 80 ? -0.481 10.720 6.056 1.00 93.81 80 TYR A O 1
ATOM 624 N N . VAL A 1 81 ? 0.429 12.753 5.744 1.00 91.94 81 VAL A N 1
ATOM 625 C CA . VAL A 1 81 ? 1.168 12.749 7.017 1.00 91.94 81 VAL A CA 1
ATOM 626 C C . VAL 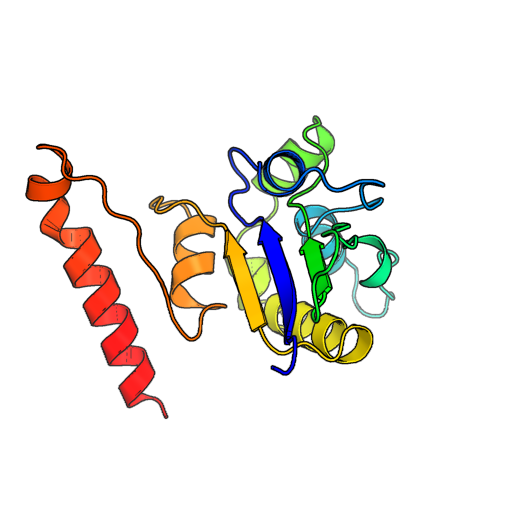A 1 81 ? 0.205 12.615 8.195 1.00 91.94 81 VAL A C 1
ATOM 628 O O . VAL A 1 81 ? 0.441 11.787 9.069 1.00 91.94 81 VAL A O 1
ATOM 631 N N . SER A 1 82 ? -0.902 13.363 8.189 1.00 92.50 82 SER A N 1
ATOM 632 C CA . SER A 1 82 ? -1.941 13.249 9.217 1.00 92.50 82 SER A CA 1
ATOM 633 C C . SER A 1 82 ? -2.560 11.850 9.265 1.00 92.50 82 SER A C 1
ATOM 635 O O . SER A 1 82 ? -2.685 11.279 10.342 1.00 92.50 82 SER A O 1
ATOM 637 N N . LYS A 1 83 ? -2.876 11.252 8.110 1.00 93.19 83 LYS A N 1
ATOM 638 C CA . LYS A 1 83 ? -3.425 9.890 8.053 1.00 93.19 83 LYS A CA 1
ATOM 639 C C . LYS A 1 83 ? -2.464 8.840 8.595 1.00 93.19 83 LYS A C 1
ATOM 641 O O . LYS A 1 83 ? -2.911 7.922 9.267 1.00 93.19 83 LYS A O 1
ATOM 646 N N . VAL A 1 84 ? -1.168 8.946 8.296 1.00 90.06 84 VAL A N 1
ATOM 647 C CA . VAL A 1 84 ? -0.154 8.004 8.801 1.00 90.06 84 VAL A CA 1
ATOM 648 C C . VAL A 1 84 ? 0.025 8.125 10.315 1.00 90.06 84 VAL A C 1
ATOM 650 O O . VAL A 1 84 ? 0.231 7.105 10.967 1.00 90.06 84 VAL A O 1
ATOM 653 N N . ASP A 1 85 ? -0.055 9.340 10.864 1.00 87.88 85 ASP A N 1
ATOM 654 C CA . ASP A 1 85 ? 0.048 9.586 12.310 1.00 87.88 85 ASP A CA 1
ATOM 655 C C . ASP A 1 85 ? -1.151 8.998 13.074 1.00 87.88 85 ASP A C 1
ATOM 657 O O . ASP A 1 85 ? -0.984 8.315 14.084 1.00 87.88 85 ASP A O 1
ATOM 661 N N . ASP A 1 86 ? -2.355 9.190 12.532 1.00 88.25 86 ASP A N 1
ATOM 662 C CA . ASP A 1 86 ? -3.607 8.660 13.076 1.00 88.25 86 ASP A CA 1
ATOM 663 C C . ASP A 1 86 ? -3.724 7.127 12.927 1.00 88.25 86 ASP A C 1
ATOM 665 O O . ASP A 1 86 ? -4.251 6.433 13.804 1.00 88.25 86 ASP A O 1
ATOM 669 N N . LEU A 1 87 ? -3.273 6.577 11.793 1.00 85.44 87 LEU A N 1
ATOM 670 C CA . LEU A 1 87 ? -3.450 5.169 11.451 1.00 85.44 87 LEU A CA 1
ATOM 671 C C . LEU A 1 87 ? -2.474 4.295 12.249 1.00 85.44 87 LEU A C 1
ATOM 673 O O . LEU A 1 87 ? -1.298 4.142 11.918 1.00 85.44 87 LEU A O 1
ATOM 677 N N . HIS A 1 88 ? -2.984 3.642 13.287 1.00 79.69 88 HIS A N 1
ATOM 678 C CA . HIS A 1 88 ? -2.226 2.636 14.024 1.00 79.69 88 HIS A CA 1
ATOM 679 C C . HIS A 1 88 ? -2.232 1.282 13.301 1.00 79.69 88 HIS A C 1
ATOM 681 O O . HIS A 1 88 ? -3.280 0.797 12.873 1.00 79.69 88 HIS A O 1
ATOM 687 N N . ALA A 1 89 ? -1.081 0.602 13.248 1.00 70.81 89 ALA A N 1
ATOM 688 C CA . ALA A 1 89 ? -0.974 -0.713 12.603 1.00 70.81 89 ALA A CA 1
ATOM 689 C C . ALA A 1 89 ? -1.892 -1.769 13.251 1.00 70.81 89 ALA A C 1
ATOM 691 O O . ALA A 1 89 ? -2.388 -2.668 12.578 1.00 70.81 89 ALA A O 1
ATOM 692 N N . THR A 1 90 ? -2.173 -1.648 14.553 1.00 66.69 90 THR A N 1
ATOM 693 C CA . THR A 1 90 ? -3.144 -2.503 15.252 1.00 66.69 90 THR A CA 1
ATOM 694 C C . THR A 1 90 ? -4.561 -2.325 14.719 1.00 66.69 90 THR A C 1
ATOM 696 O O . THR A 1 90 ? -5.296 -3.297 14.656 1.00 66.69 90 THR A O 1
ATOM 699 N N . THR A 1 91 ? -4.947 -1.128 14.272 1.00 69.19 91 THR A N 1
ATOM 700 C CA . THR A 1 91 ? -6.274 -0.882 13.683 1.00 69.19 91 THR A CA 1
ATOM 701 C C . THR A 1 91 ? -6.445 -1.632 12.361 1.00 69.19 91 THR A C 1
ATOM 703 O O . THR A 1 91 ? -7.533 -2.107 12.053 1.00 69.19 91 THR A O 1
ATOM 706 N N . VAL A 1 92 ? -5.351 -1.824 11.618 1.00 72.88 92 VAL A N 1
ATOM 707 C CA . VAL A 1 92 ? -5.340 -2.597 10.367 1.00 72.88 92 VAL A CA 1
ATOM 708 C C . VAL A 1 92 ? -5.517 -4.103 10.615 1.00 72.88 92 VAL A C 1
ATOM 710 O O . VAL A 1 92 ? -6.056 -4.795 9.757 1.00 72.88 92 VAL A O 1
ATOM 713 N N . ILE A 1 93 ? -5.098 -4.623 11.776 1.00 65.31 93 ILE A N 1
ATOM 714 C CA . ILE A 1 93 ? -5.011 -6.073 12.046 1.00 65.31 93 ILE A CA 1
ATOM 715 C C . ILE A 1 93 ? -6.090 -6.564 13.025 1.00 65.31 93 ILE A C 1
ATOM 717 O O . ILE A 1 93 ? -6.624 -7.656 12.839 1.00 65.31 93 ILE A O 1
ATOM 721 N N . ASP A 1 94 ? -6.382 -5.777 14.062 1.00 58.25 94 ASP A N 1
ATOM 722 C CA . ASP A 1 94 ? -7.202 -6.150 15.225 1.00 58.25 94 ASP A CA 1
ATOM 723 C C . ASP A 1 94 ? -8.570 -5.436 15.249 1.00 58.25 94 ASP A C 1
ATOM 725 O O . ASP A 1 94 ? -9.330 -5.586 16.207 1.00 58.25 94 ASP A O 1
ATOM 729 N N . GLY A 1 95 ? -8.901 -4.652 14.215 1.00 56.66 95 GLY A N 1
ATOM 730 C CA . GLY A 1 95 ? -10.247 -4.101 14.033 1.00 56.66 95 GLY A CA 1
ATOM 731 C C . GLY A 1 95 ? -11.313 -5.194 13.845 1.00 56.66 95 GLY A C 1
ATOM 732 O O . GLY A 1 95 ? -10.993 -6.370 13.672 1.00 56.66 95 GLY A O 1
ATOM 733 N N . ASN A 1 96 ? -12.600 -4.810 13.825 1.00 53.34 96 ASN A N 1
ATOM 734 C CA . ASN A 1 96 ? -13.730 -5.740 13.611 1.00 53.34 96 ASN A CA 1
ATOM 735 C C . ASN A 1 96 ? -13.560 -6.627 12.355 1.00 53.34 96 ASN A C 1
ATOM 737 O O . ASN A 1 96 ? -14.120 -7.721 12.294 1.00 53.34 96 ASN A O 1
ATOM 741 N N . GLN A 1 97 ? -12.769 -6.175 11.374 1.00 63.56 97 GLN A N 1
ATOM 742 C CA . GLN A 1 97 ? -12.245 -6.970 10.266 1.00 63.56 97 GLN A CA 1
ATOM 743 C C . GLN A 1 97 ? -10.756 -6.650 10.064 1.00 63.56 97 GLN A C 1
ATOM 745 O O . GLN A 1 97 ? -10.364 -5.485 10.092 1.00 63.56 97 GLN A O 1
ATOM 750 N N . ASN A 1 98 ? -9.933 -7.676 9.828 1.00 82.44 98 ASN A N 1
ATOM 751 C CA . ASN A 1 98 ? -8.529 -7.505 9.447 1.00 82.44 98 ASN A CA 1
ATOM 752 C C . ASN A 1 98 ? -8.469 -6.826 8.066 1.00 82.44 98 ASN A C 1
ATOM 754 O O . ASN A 1 98 ? -8.685 -7.479 7.042 1.00 82.44 98 ASN A O 1
ATOM 758 N N . LEU A 1 99 ? -8.200 -5.517 8.039 1.00 87.06 99 LEU A N 1
ATOM 759 C CA . LEU A 1 99 ? -8.204 -4.689 6.829 1.00 87.06 99 LEU A CA 1
ATOM 760 C C . LEU A 1 99 ? -7.178 -5.163 5.801 1.00 87.06 99 LEU A C 1
ATOM 762 O O . LEU A 1 99 ? -7.413 -5.018 4.601 1.00 87.06 99 LEU A O 1
ATOM 766 N N . TRP A 1 100 ? -6.074 -5.765 6.254 1.00 88.31 100 TRP A N 1
ATOM 767 C CA . TRP A 1 100 ? -5.125 -6.401 5.347 1.00 88.31 100 TRP A CA 1
ATOM 768 C C . TRP A 1 100 ? -5.763 -7.578 4.610 1.00 88.31 100 TRP A C 1
ATOM 770 O O . TRP A 1 100 ? -5.658 -7.655 3.393 1.00 88.31 100 TRP A O 1
ATOM 780 N N . SER A 1 101 ? -6.477 -8.459 5.315 1.00 87.12 101 SER A N 1
ATOM 781 C CA . SER A 1 101 ? -7.173 -9.588 4.681 1.00 87.12 101 SER A CA 1
ATOM 782 C C . SER A 1 101 ? -8.281 -9.130 3.731 1.00 87.12 101 SER A C 1
ATOM 784 O O . SER A 1 101 ? -8.512 -9.777 2.714 1.00 87.12 101 SER A O 1
ATOM 786 N N . VAL A 1 102 ? -8.943 -8.005 4.026 1.00 90.50 102 VAL A N 1
ATOM 787 C CA . VAL A 1 102 ? -9.911 -7.388 3.103 1.00 90.50 102 VAL A CA 1
ATOM 788 C C . VAL A 1 102 ? -9.204 -6.896 1.840 1.00 90.50 102 VAL A C 1
ATOM 790 O O . VAL A 1 102 ? -9.613 -7.247 0.740 1.00 90.50 102 VAL A O 1
ATOM 793 N N . PHE A 1 103 ? -8.116 -6.133 1.989 1.00 93.44 103 PHE A N 1
ATOM 794 C CA . PHE A 1 103 ? -7.282 -5.699 0.863 1.00 93.44 103 PHE A CA 1
ATOM 795 C C . PHE A 1 103 ? -6.793 -6.884 0.022 1.00 93.44 103 PHE A C 1
ATOM 797 O O . PHE A 1 103 ? -6.894 -6.854 -1.201 1.00 93.44 103 PHE A O 1
ATOM 804 N N . GLU A 1 104 ? -6.295 -7.929 0.677 1.00 90.81 104 GLU A N 1
ATOM 805 C CA . GLU A 1 104 ? -5.796 -9.140 0.039 1.00 90.81 104 GLU A CA 1
ATOM 806 C C . GLU A 1 104 ? -6.901 -9.842 -0.768 1.00 90.81 104 GLU A C 1
ATOM 808 O O . GLU A 1 104 ? -6.712 -10.154 -1.943 1.00 90.81 104 GLU A O 1
ATOM 813 N N . GLY A 1 105 ? -8.088 -10.022 -0.183 1.00 91.12 105 GLY A N 1
ATOM 814 C CA . GLY A 1 105 ? -9.242 -10.575 -0.891 1.00 91.12 105 GLY A CA 1
ATOM 815 C C . GLY A 1 105 ? -9.626 -9.738 -2.114 1.00 91.12 105 GLY A C 1
ATOM 816 O O . GLY A 1 105 ? -9.688 -10.262 -3.227 1.00 91.12 105 GLY A O 1
ATOM 817 N N . GLU A 1 106 ? -9.798 -8.426 -1.930 1.00 93.44 106 GLU A N 1
ATOM 818 C CA . GLU A 1 106 ? -10.174 -7.507 -3.009 1.00 93.44 106 GLU A CA 1
ATOM 819 C C . GLU A 1 106 ? -9.130 -7.502 -4.144 1.00 93.44 106 GLU A C 1
ATOM 821 O O . GLU A 1 106 ? -9.495 -7.531 -5.324 1.00 93.44 106 GLU A O 1
ATOM 826 N N . ILE A 1 107 ? -7.829 -7.500 -3.827 1.00 92.62 107 ILE A N 1
ATOM 827 C CA . ILE A 1 107 ? -6.767 -7.454 -4.840 1.00 92.62 107 ILE A CA 1
ATOM 828 C C . ILE A 1 107 ? -6.660 -8.781 -5.610 1.00 92.62 107 ILE A C 1
ATOM 830 O O . ILE A 1 107 ? -6.513 -8.760 -6.837 1.00 92.62 107 ILE A O 1
ATOM 834 N N . TYR A 1 108 ? -6.795 -9.936 -4.944 1.00 90.31 108 TYR A N 1
ATOM 835 C CA . TYR A 1 108 ? -6.790 -11.243 -5.615 1.00 90.31 108 TYR A CA 1
ATOM 836 C C . TYR A 1 108 ? -7.970 -11.397 -6.577 1.00 90.31 108 TYR A C 1
ATOM 838 O O . TYR A 1 108 ? -7.783 -11.888 -7.695 1.00 90.31 108 TYR A O 1
ATOM 846 N N . GLU A 1 109 ? -9.161 -10.943 -6.178 1.00 89.50 109 GLU A N 1
ATOM 847 C CA . GLU A 1 109 ? -10.359 -10.985 -7.021 1.00 89.50 109 GLU A CA 1
ATOM 848 C C . GLU A 1 109 ? -10.200 -10.155 -8.300 1.00 89.50 109 GLU A C 1
ATOM 850 O O . GLU A 1 109 ? -10.591 -10.598 -9.383 1.00 89.50 109 GLU A O 1
ATOM 855 N N . HIS A 1 110 ? -9.583 -8.975 -8.201 1.00 90.62 110 HIS A N 1
ATOM 856 C CA . HIS A 1 110 ? -9.459 -8.057 -9.334 1.00 90.62 110 HIS A CA 1
ATOM 857 C C . HIS A 1 110 ? -8.306 -8.397 -10.280 1.00 90.62 110 HIS A C 1
ATOM 859 O O . HIS A 1 110 ? -8.416 -8.162 -11.486 1.00 90.62 110 HIS A O 1
ATOM 865 N N . LEU A 1 111 ? -7.195 -8.918 -9.756 1.00 85.94 111 LEU A N 1
ATOM 866 C CA . LEU A 1 111 ? -5.943 -9.035 -10.504 1.00 85.94 111 LEU A CA 1
ATOM 867 C C . LEU A 1 111 ? -5.478 -10.475 -10.752 1.00 85.94 111 LEU A C 1
ATOM 869 O O . LEU A 1 111 ? -4.415 -10.635 -11.338 1.00 85.94 111 LEU A O 1
ATOM 873 N N . LYS A 1 112 ? -6.225 -11.509 -10.320 1.00 84.31 112 LYS A N 1
ATOM 874 C CA . LYS A 1 112 ? -5.823 -12.934 -10.432 1.00 84.31 112 LYS A CA 1
ATOM 875 C C . LYS A 1 112 ? -4.352 -13.152 -10.046 1.00 84.31 112 LYS A C 1
ATOM 877 O O . LYS A 1 112 ? -3.582 -13.829 -10.736 1.00 84.31 112 LYS A O 1
ATOM 882 N N . LEU A 1 113 ? -3.961 -12.512 -8.946 1.00 82.19 113 LEU A N 1
ATOM 883 C CA . LEU A 1 113 ? -2.565 -12.378 -8.552 1.00 82.19 113 LEU A CA 1
ATOM 884 C C . LEU A 1 113 ? -1.927 -13.719 -8.230 1.00 82.19 113 LEU A C 1
ATOM 886 O O . LEU A 1 113 ? -2.565 -14.638 -7.724 1.00 82.19 113 LEU A O 1
ATOM 890 N N . HIS A 1 114 ? -0.629 -13.788 -8.508 1.00 81.88 114 HIS A N 1
ATOM 891 C CA . HIS A 1 114 ? 0.215 -14.904 -8.107 1.00 81.88 114 HIS A CA 1
ATOM 892 C C . HIS A 1 114 ? 1.089 -14.542 -6.907 1.00 81.88 114 HIS A C 1
ATOM 894 O O . HIS A 1 114 ? 1.413 -15.420 -6.117 1.00 81.88 114 HIS A O 1
ATOM 900 N N . ILE A 1 115 ? 1.528 -13.280 -6.810 1.00 88.69 115 ILE A N 1
ATOM 901 C CA . ILE A 1 115 ? 2.490 -12.820 -5.802 1.00 88.69 115 ILE A CA 1
ATOM 902 C C . ILE A 1 115 ? 2.137 -11.393 -5.366 1.00 88.69 115 ILE A C 1
ATOM 904 O O . ILE A 1 115 ? 1.897 -10.525 -6.212 1.00 88.69 115 ILE A O 1
ATOM 908 N N . ILE A 1 116 ? 2.186 -11.150 -4.055 1.00 90.62 116 ILE A N 1
ATOM 909 C CA . ILE A 1 116 ? 2.222 -9.817 -3.447 1.00 90.62 116 ILE A CA 1
ATOM 910 C C . ILE A 1 116 ? 3.645 -9.587 -2.924 1.00 90.62 116 ILE A C 1
ATOM 912 O O . ILE A 1 116 ? 4.125 -10.321 -2.065 1.00 90.62 116 ILE A O 1
ATOM 916 N N . LEU A 1 117 ? 4.337 -8.585 -3.460 1.00 91.44 117 LEU A N 1
ATOM 917 C CA . LEU A 1 117 ? 5.617 -8.098 -2.953 1.00 91.44 117 LEU A CA 1
ATOM 918 C C . LEU A 1 117 ? 5.356 -6.920 -2.024 1.00 91.44 117 LEU A C 1
ATOM 920 O O . LEU A 1 117 ? 4.594 -6.021 -2.367 1.00 91.44 117 LEU A O 1
ATOM 924 N N . ILE A 1 118 ? 6.003 -6.908 -0.868 1.00 89.81 118 ILE A N 1
ATOM 925 C CA . ILE A 1 118 ? 5.811 -5.866 0.137 1.00 89.81 118 ILE A CA 1
ATOM 926 C C . ILE A 1 118 ? 7.125 -5.121 0.294 1.00 89.81 118 ILE A C 1
ATOM 928 O O . ILE A 1 118 ? 8.119 -5.699 0.735 1.00 89.81 118 ILE A O 1
ATOM 932 N N . ASP A 1 119 ? 7.125 -3.850 -0.091 1.00 89.06 119 ASP A N 1
ATOM 933 C CA . ASP A 1 119 ? 8.221 -2.939 0.204 1.00 89.06 119 ASP A CA 1
ATOM 934 C C . ASP A 1 119 ? 8.050 -2.421 1.630 1.00 89.06 119 ASP A C 1
ATOM 936 O O . ASP A 1 119 ? 6.993 -1.917 2.009 1.00 89.06 119 ASP A O 1
ATOM 940 N N . SER A 1 120 ? 9.077 -2.614 2.448 1.00 82.25 120 SER A N 1
ATOM 941 C CA . SER A 1 120 ? 9.056 -2.230 3.848 1.00 82.25 120 SER A CA 1
ATOM 942 C C . SER A 1 120 ? 10.450 -1.918 4.340 1.00 82.25 120 SER A C 1
ATOM 944 O O . SER A 1 120 ? 11.414 -2.643 4.087 1.00 82.25 120 SER A O 1
ATOM 946 N N . ARG A 1 121 ? 10.534 -0.901 5.192 1.00 78.31 121 ARG A N 1
ATOM 947 C CA . ARG A 1 121 ? 11.730 -0.639 5.981 1.00 78.31 121 ARG A CA 1
ATOM 948 C C . ARG A 1 121 ? 11.840 -1.628 7.137 1.00 78.31 121 ARG A C 1
ATOM 950 O O . ARG A 1 121 ? 10.860 -1.921 7.818 1.00 78.31 121 ARG A O 1
ATOM 957 N N . THR A 1 122 ? 13.056 -2.082 7.430 1.00 62.78 122 THR A N 1
ATOM 958 C CA . THR A 1 122 ? 13.386 -2.866 8.633 1.00 62.78 122 THR A CA 1
ATOM 959 C C . THR A 1 122 ? 13.517 -1.953 9.863 1.00 62.78 122 THR A C 1
ATOM 961 O O . THR A 1 122 ? 14.560 -1.912 10.519 1.00 62.78 122 THR A O 1
ATOM 964 N N . GLY A 1 123 ? 12.494 -1.139 10.123 1.00 59.91 123 GLY A N 1
ATOM 965 C CA . GLY A 1 123 ? 12.401 -0.284 11.305 1.00 59.91 123 GLY A CA 1
ATOM 966 C C . GLY A 1 123 ? 11.732 -1.007 12.479 1.00 59.91 123 GLY A C 1
ATOM 967 O O . GLY A 1 123 ? 10.967 -1.944 12.283 1.00 59.91 123 GLY A O 1
ATOM 968 N N . ILE A 1 124 ? 11.984 -0.544 13.709 1.00 58.25 124 ILE A N 1
ATOM 969 C CA . ILE A 1 124 ? 11.263 -0.989 14.928 1.00 58.25 124 ILE A CA 1
ATOM 970 C C . ILE A 1 124 ? 9.884 -0.293 15.030 1.00 58.25 124 ILE A C 1
ATOM 972 O O . ILE A 1 124 ? 9.142 -0.475 15.992 1.00 58.25 124 ILE A O 1
ATOM 976 N N . ASN A 1 125 ? 9.525 0.534 14.045 1.00 66.06 125 ASN A N 1
ATOM 977 C CA . ASN A 1 125 ? 8.215 1.168 13.990 1.00 66.06 125 ASN A CA 1
ATOM 978 C C . ASN A 1 125 ? 7.112 0.118 13.738 1.00 66.06 125 ASN A C 1
ATOM 980 O O . ASN A 1 125 ? 7.360 -0.997 13.271 1.00 66.06 125 ASN A O 1
ATOM 984 N N . GLN A 1 126 ? 5.875 0.470 14.090 1.00 70.06 126 GLN A N 1
ATOM 985 C CA . GLN A 1 126 ? 4.746 -0.462 14.022 1.00 70.06 126 GLN A CA 1
ATOM 986 C C . GLN A 1 126 ? 4.492 -0.969 12.593 1.00 70.06 126 GLN A C 1
ATOM 988 O O . GLN A 1 126 ? 4.128 -2.128 12.417 1.00 70.06 126 GLN A O 1
ATOM 993 N N . TRP A 1 127 ? 4.748 -0.130 11.587 1.00 74.38 127 TRP A N 1
ATOM 994 C CA . TRP A 1 127 ? 4.567 -0.447 10.170 1.00 74.38 127 TRP A CA 1
ATOM 995 C C . TRP A 1 127 ? 5.622 -1.414 9.623 1.00 74.38 127 TRP A C 1
ATOM 997 O O . TRP A 1 127 ? 5.269 -2.371 8.948 1.00 74.38 127 TRP A O 1
ATOM 1007 N N . GLY A 1 128 ? 6.894 -1.256 9.987 1.00 66.81 128 GLY A N 1
ATOM 1008 C CA . GLY A 1 128 ? 7.966 -2.183 9.616 1.00 66.81 128 GLY A CA 1
ATOM 1009 C C . GLY A 1 128 ? 7.803 -3.550 10.278 1.00 66.81 128 GLY A C 1
ATOM 1010 O O . GLY A 1 128 ? 7.942 -4.585 9.625 1.00 66.81 128 GLY A O 1
ATOM 1011 N N . ALA A 1 129 ? 7.426 -3.575 11.563 1.00 66.25 129 ALA A N 1
ATOM 1012 C CA . ALA A 1 129 ? 7.079 -4.817 12.252 1.00 66.25 129 ALA A CA 1
ATOM 1013 C C . ALA A 1 129 ? 5.838 -5.489 11.637 1.00 66.25 129 ALA A C 1
ATOM 1015 O O . ALA A 1 129 ? 5.820 -6.710 11.475 1.00 66.25 129 ALA A O 1
ATOM 1016 N N . PHE A 1 130 ? 4.817 -4.707 11.267 1.00 72.38 130 PHE A N 1
ATOM 1017 C CA . PHE A 1 130 ? 3.631 -5.199 10.569 1.00 72.38 130 PHE A CA 1
ATOM 1018 C C . PHE A 1 130 ? 4.007 -5.880 9.256 1.00 72.38 130 PHE A C 1
ATOM 1020 O O . PHE A 1 130 ? 3.750 -7.075 9.122 1.00 72.38 130 PHE A O 1
ATOM 1027 N N . SER A 1 131 ? 4.666 -5.159 8.348 1.00 66.00 131 SER A N 1
ATOM 1028 C CA . SER A 1 131 ? 5.014 -5.618 7.002 1.00 66.00 131 SER A CA 1
ATOM 1029 C C . SER A 1 131 ? 5.840 -6.904 6.981 1.00 66.00 131 SER A C 1
ATOM 1031 O O . SER A 1 131 ? 5.694 -7.715 6.072 1.00 66.00 131 SER A O 1
ATOM 1033 N N . LEU A 1 132 ? 6.691 -7.117 7.990 1.00 64.06 132 LEU A N 1
ATOM 1034 C CA . LEU A 1 132 ? 7.549 -8.301 8.081 1.00 64.06 132 LEU A CA 1
ATOM 1035 C C . LEU A 1 132 ? 6.854 -9.527 8.690 1.00 64.06 132 LEU A C 1
ATOM 1037 O O . LEU A 1 132 ? 7.258 -10.652 8.406 1.00 64.06 132 LEU A O 1
ATOM 1041 N N . ILE A 1 133 ? 5.860 -9.341 9.565 1.00 65.38 133 ILE A N 1
ATOM 1042 C CA . ILE A 1 133 ? 5.341 -10.430 10.413 1.00 65.38 133 ILE A CA 1
ATOM 1043 C C . ILE A 1 133 ? 3.975 -10.936 9.950 1.00 65.38 133 ILE A C 1
ATOM 1045 O O . ILE A 1 133 ? 3.695 -12.132 10.066 1.00 65.38 133 ILE A O 1
ATOM 1049 N N . LYS A 1 134 ? 3.098 -10.038 9.494 1.00 68.19 134 LYS A N 1
ATOM 1050 C CA . LYS A 1 134 ? 1.683 -10.349 9.249 1.00 68.19 134 LYS A CA 1
ATOM 1051 C C . LYS A 1 134 ? 1.371 -10.643 7.781 1.00 68.19 134 LYS A C 1
ATOM 1053 O O . LYS A 1 134 ? 0.835 -11.719 7.532 1.00 68.19 134 LYS A O 1
ATOM 1058 N N . PRO A 1 135 ? 1.701 -9.757 6.828 1.00 64.56 135 PRO A N 1
ATOM 1059 C CA . PRO A 1 135 ? 1.269 -9.922 5.451 1.00 64.56 135 PRO A CA 1
ATOM 1060 C C . PRO A 1 135 ? 2.202 -10.810 4.616 1.00 64.56 135 PRO A C 1
ATOM 1062 O O . PRO A 1 135 ? 1.802 -11.289 3.565 1.00 64.56 135 PRO A O 1
ATOM 1065 N N . ALA A 1 136 ? 3.437 -11.043 5.065 1.00 64.56 136 ALA A N 1
ATOM 1066 C CA . ALA A 1 136 ? 4.413 -11.847 4.338 1.00 64.56 136 ALA A CA 1
ATOM 1067 C C . ALA A 1 136 ? 4.301 -13.335 4.705 1.00 64.56 136 ALA A C 1
ATOM 1069 O O . ALA A 1 136 ? 4.368 -13.676 5.888 1.00 64.56 136 ALA A O 1
ATOM 1070 N N . ASP A 1 137 ? 4.171 -14.222 3.718 1.00 72.88 137 ASP A N 1
ATOM 1071 C CA . ASP A 1 137 ? 4.404 -15.665 3.903 1.00 72.88 137 ASP A CA 1
ATOM 1072 C C . ASP A 1 137 ? 5.902 -15.993 3.907 1.00 72.88 137 ASP A C 1
ATOM 1074 O O . ASP A 1 137 ? 6.365 -16.824 4.688 1.00 72.88 137 ASP A O 1
ATOM 1078 N N . GLU A 1 138 ? 6.668 -15.269 3.091 1.00 72.12 138 GLU A N 1
ATOM 1079 C CA . GLU A 1 138 ? 8.126 -15.320 3.032 1.00 72.12 138 GLU A CA 1
ATOM 1080 C C . GLU A 1 138 ? 8.702 -13.902 3.126 1.00 72.12 138 GLU A C 1
ATOM 1082 O O . GLU A 1 138 ? 8.187 -12.967 2.512 1.00 72.12 138 GLU A O 1
ATOM 1087 N N . ALA A 1 139 ? 9.790 -13.738 3.885 1.00 69.31 139 ALA A N 1
ATOM 1088 C CA . ALA A 1 139 ? 10.475 -12.459 4.053 1.00 69.31 139 ALA A CA 1
ATOM 1089 C C . ALA A 1 139 ? 11.899 -12.531 3.489 1.00 69.31 139 ALA A C 1
ATOM 1091 O O . ALA A 1 139 ? 12.711 -13.351 3.923 1.00 69.31 139 ALA A O 1
ATOM 1092 N N . ILE A 1 140 ? 12.220 -11.636 2.552 1.00 71.25 140 ILE A N 1
ATOM 1093 C CA . ILE A 1 140 ? 13.580 -11.445 2.037 1.00 71.25 140 ILE A CA 1
ATOM 1094 C C . ILE A 1 140 ? 14.171 -10.214 2.723 1.00 71.25 140 ILE A C 1
ATOM 1096 O O . ILE A 1 140 ? 13.696 -9.098 2.525 1.00 71.25 140 ILE A O 1
ATOM 1100 N N . ILE A 1 141 ? 15.215 -10.410 3.531 1.00 68.75 141 ILE A N 1
ATOM 1101 C CA . ILE A 1 141 ? 15.861 -9.329 4.285 1.00 68.75 141 ILE A CA 1
ATOM 1102 C C . ILE A 1 141 ? 17.188 -8.974 3.613 1.00 68.75 141 ILE A C 1
ATOM 1104 O O . ILE A 1 141 ? 18.131 -9.767 3.607 1.00 68.75 141 ILE A O 1
ATOM 1108 N N . PHE A 1 142 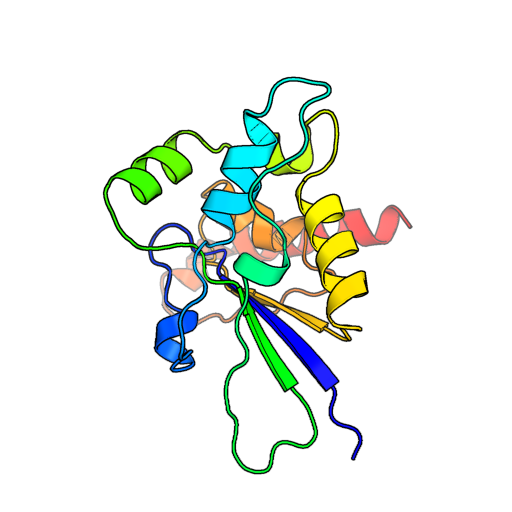? 17.281 -7.758 3.077 1.00 69.44 142 PHE A N 1
ATOM 1109 C CA . PHE A 1 142 ? 18.523 -7.232 2.513 1.00 69.44 142 PHE A CA 1
ATOM 1110 C C . PHE A 1 142 ? 19.391 -6.617 3.619 1.00 69.44 142 PHE A C 1
ATOM 1112 O O . PHE A 1 142 ? 19.083 -5.550 4.148 1.00 69.44 142 PHE A O 1
ATOM 1119 N N . LEU A 1 143 ? 20.498 -7.280 3.968 1.00 63.62 143 LEU A N 1
ATOM 1120 C CA . LEU A 1 143 ? 21.468 -6.785 4.948 1.00 63.62 143 LEU A CA 1
ATOM 1121 C C . LEU A 1 143 ? 22.723 -6.260 4.247 1.00 63.62 143 LEU A C 1
ATOM 1123 O O . LEU A 1 143 ? 23.417 -7.000 3.552 1.00 63.62 143 LEU A O 1
ATOM 1127 N N . PHE A 1 144 ? 23.059 -4.990 4.478 1.00 61.97 144 PHE A N 1
ATOM 1128 C CA . PHE A 1 144 ? 24.350 -4.437 4.067 1.00 61.97 144 PHE A CA 1
ATOM 1129 C C . PHE A 1 144 ? 25.375 -4.645 5.187 1.00 61.97 144 PHE A C 1
ATOM 1131 O O . PHE A 1 144 ? 25.150 -4.167 6.300 1.00 61.97 144 PHE A O 1
ATOM 1138 N N . PRO A 1 145 ? 26.514 -5.318 4.948 1.00 51.56 145 PRO A N 1
ATOM 1139 C CA . PRO A 1 145 ? 27.489 -5.579 5.997 1.00 51.56 145 PRO A CA 1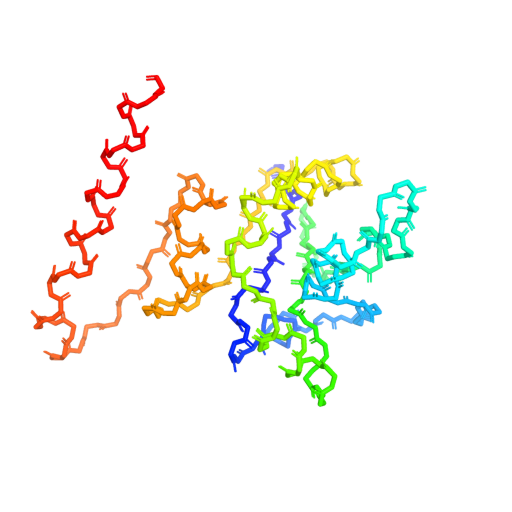
ATOM 1140 C C . PRO A 1 145 ? 28.141 -4.266 6.450 1.00 51.56 145 PRO A C 1
ATOM 1142 O O . PRO A 1 145 ? 29.067 -3.749 5.832 1.00 51.56 145 PRO A O 1
ATOM 1145 N N . THR A 1 146 ? 27.645 -3.713 7.554 1.00 56.19 146 THR A N 1
ATOM 1146 C CA . THR A 1 146 ? 28.229 -2.563 8.249 1.00 56.19 146 THR A CA 1
ATOM 1147 C C . THR A 1 146 ? 28.546 -2.956 9.688 1.00 56.19 146 THR A C 1
ATOM 1149 O O . THR A 1 146 ? 27.861 -3.792 10.279 1.00 56.19 146 THR A O 1
ATOM 1152 N N . HIS A 1 147 ? 29.571 -2.340 10.289 1.00 57.12 147 HIS A N 1
ATOM 1153 C CA . HIS A 1 147 ? 29.999 -2.652 11.664 1.00 57.12 147 HIS A CA 1
ATOM 1154 C C . HIS A 1 147 ? 28.867 -2.525 12.708 1.00 57.12 147 HIS A C 1
ATOM 1156 O O . HIS A 1 147 ? 28.928 -3.169 13.752 1.00 57.12 147 HIS A O 1
ATOM 1162 N N . ARG A 1 148 ? 27.821 -1.731 12.421 1.00 51.06 148 ARG A N 1
ATOM 1163 C CA . ARG A 1 148 ? 26.629 -1.577 13.274 1.00 51.06 148 ARG A CA 1
ATOM 1164 C C . ARG A 1 148 ? 25.684 -2.778 13.226 1.00 51.06 148 ARG A C 1
ATOM 1166 O O . ARG A 1 148 ? 25.142 -3.140 14.263 1.00 51.06 148 ARG A O 1
ATOM 1173 N N . ILE A 1 149 ? 25.514 -3.432 12.075 1.00 51.50 149 ILE A N 1
ATOM 1174 C CA . ILE A 1 149 ? 24.626 -4.605 11.945 1.00 51.50 149 ILE A CA 1
ATOM 1175 C C . ILE A 1 149 ? 25.190 -5.812 12.711 1.00 51.50 149 ILE A C 1
ATOM 1177 O O . ILE A 1 149 ? 24.435 -6.564 13.316 1.00 51.50 149 ILE A O 1
ATOM 1181 N N . ILE A 1 150 ? 26.518 -5.926 12.817 1.00 51.78 150 ILE A N 1
ATOM 1182 C CA . ILE A 1 150 ? 27.188 -6.988 13.590 1.00 51.78 150 ILE A CA 1
ATOM 1183 C C . ILE A 1 150 ? 26.912 -6.872 15.106 1.00 51.78 150 ILE A C 1
ATOM 1185 O O . ILE A 1 150 ? 26.941 -7.882 15.811 1.00 51.78 150 ILE A O 1
ATOM 1189 N N . GLN A 1 151 ? 26.601 -5.672 15.617 1.00 54.25 151 GLN A N 1
ATOM 1190 C CA . GLN A 1 151 ? 26.159 -5.475 17.008 1.00 54.25 151 GLN A CA 1
ATOM 1191 C C . GLN A 1 151 ? 24.640 -5.664 17.185 1.00 54.25 151 GLN A C 1
ATOM 1193 O O . GLN A 1 151 ? 24.187 -5.959 18.287 1.00 54.25 151 GLN A O 1
ATOM 1198 N N . GLY A 1 152 ? 23.856 -5.564 16.106 1.00 49.12 152 GLY A N 1
ATOM 1199 C CA . GLY A 1 152 ? 22.397 -5.725 16.070 1.00 49.12 152 GLY A CA 1
ATOM 1200 C C . GLY A 1 152 ? 21.901 -7.169 15.906 1.00 49.12 152 GLY A C 1
ATOM 1201 O O . GLY A 1 152 ? 20.849 -7.377 15.306 1.00 49.12 152 GLY A O 1
ATOM 1202 N N . LYS A 1 153 ? 22.622 -8.167 16.443 1.00 50.22 153 LYS A N 1
ATOM 1203 C CA . LYS A 1 153 ? 22.264 -9.608 16.388 1.00 50.22 153 LYS A CA 1
ATOM 1204 C C . LYS A 1 153 ? 20.863 -9.943 16.929 1.00 50.22 153 LYS A C 1
ATOM 1206 O O . LYS A 1 153 ? 20.328 -11.015 16.669 1.00 50.22 153 LYS A O 1
ATOM 1211 N N . SER A 1 154 ? 20.259 -9.032 17.685 1.00 54.94 154 SER A N 1
ATOM 1212 C CA . SER A 1 154 ? 18.925 -9.160 18.274 1.00 54.94 154 SER A CA 1
ATOM 1213 C C . SER A 1 154 ? 17.793 -9.158 17.242 1.00 54.94 154 SER A C 1
ATOM 1215 O O . SER A 1 154 ? 16.775 -9.804 17.480 1.00 54.94 154 SER A O 1
ATOM 1217 N N . LEU A 1 155 ? 17.946 -8.453 16.113 1.00 54.38 155 LEU A N 1
ATOM 1218 C CA . LEU A 1 155 ? 16.886 -8.354 15.101 1.00 54.38 155 LEU A CA 1
ATOM 1219 C C . LEU A 1 155 ? 16.775 -9.643 14.272 1.00 54.38 155 LEU A C 1
ATOM 1221 O O . LEU A 1 155 ? 15.672 -10.129 14.045 1.00 54.38 155 LEU A O 1
ATOM 1225 N N . GLU A 1 156 ? 17.913 -10.241 13.908 1.00 56.00 156 GLU A N 1
ATOM 1226 C CA . GLU A 1 156 ? 17.985 -11.544 13.230 1.00 56.00 156 GLU A CA 1
ATOM 1227 C C . GLU A 1 156 ? 17.357 -12.652 14.093 1.00 56.00 156 GLU A C 1
ATOM 1229 O O . GLU A 1 156 ? 16.447 -13.350 13.649 1.00 56.00 156 GLU A O 1
ATOM 1234 N N . PHE A 1 157 ? 17.739 -12.722 15.374 1.00 56.09 157 PHE A N 1
ATOM 1235 C CA . PHE A 1 157 ? 17.180 -13.690 16.323 1.00 56.09 157 PHE A CA 1
ATOM 1236 C C . PHE A 1 157 ? 15.679 -13.475 16.585 1.00 56.09 157 PHE A C 1
ATOM 1238 O O . PHE A 1 157 ? 14.920 -14.431 16.750 1.00 56.09 157 PHE A O 1
ATOM 1245 N N . GLY A 1 158 ? 15.228 -12.217 16.625 1.00 59.12 158 GLY A N 1
ATOM 1246 C CA . GLY A 1 158 ? 13.813 -11.876 16.781 1.00 59.12 158 GLY A CA 1
ATOM 1247 C C . GLY A 1 158 ? 12.960 -12.327 15.593 1.00 59.12 158 GLY A C 1
ATOM 1248 O O . GLY A 1 158 ? 11.876 -12.877 15.796 1.00 59.12 158 GLY A O 1
ATOM 1249 N N . LEU A 1 159 ? 13.461 -12.146 14.368 1.00 59.06 159 LEU A N 1
ATOM 1250 C CA . LEU A 1 159 ? 12.776 -12.546 13.136 1.00 59.06 159 LEU A CA 1
ATOM 1251 C C . LEU A 1 159 ? 12.762 -14.074 12.961 1.00 59.06 159 LEU A C 1
ATOM 1253 O O . LEU A 1 159 ? 11.722 -14.634 12.616 1.00 59.06 159 LEU A O 1
ATOM 1257 N N . GLU A 1 160 ? 13.850 -14.765 13.314 1.00 60.41 160 GLU A N 1
ATOM 1258 C CA . GLU A 1 160 ? 13.900 -16.234 13.352 1.00 60.41 160 GLU A CA 1
ATOM 1259 C C . GLU A 1 160 ? 12.874 -16.801 14.350 1.00 60.41 160 GLU A C 1
ATOM 1261 O O . GLU A 1 160 ? 12.053 -17.652 14.002 1.00 60.41 160 GLU A O 1
ATOM 1266 N N . LYS A 1 161 ? 12.817 -16.252 15.573 1.00 59.09 161 LYS A N 1
ATOM 1267 C CA . LYS A 1 161 ? 11.828 -16.650 16.593 1.00 59.09 161 LYS A CA 1
ATOM 1268 C C . LYS A 1 161 ? 10.383 -16.369 16.172 1.00 59.09 161 LYS A C 1
ATOM 1270 O O . LYS A 1 161 ? 9.486 -17.134 16.542 1.00 59.09 161 LYS A O 1
ATOM 1275 N N . ALA A 1 162 ? 10.136 -15.279 15.444 1.00 56.81 162 ALA A N 1
ATOM 1276 C CA . ALA A 1 162 ? 8.814 -14.951 14.910 1.00 56.81 162 ALA A CA 1
ATOM 1277 C C . ALA A 1 162 ? 8.381 -15.951 13.823 1.00 56.81 162 ALA A C 1
ATOM 1279 O O . ALA A 1 162 ? 7.252 -16.446 13.871 1.00 56.81 162 ALA A O 1
ATOM 1280 N N . SER A 1 163 ? 9.296 -16.314 12.918 1.00 54.22 163 SER A N 1
ATOM 1281 C CA . SER A 1 163 ? 9.077 -17.325 11.875 1.00 54.22 163 SER A CA 1
ATOM 1282 C C . SER A 1 163 ? 8.809 -18.724 12.462 1.00 54.22 163 SER A C 1
ATOM 1284 O O . SER A 1 163 ? 7.805 -19.364 12.135 1.00 54.22 163 SER A O 1
ATOM 1286 N N . GLU A 1 164 ? 9.615 -19.167 13.438 1.00 59.97 164 GLU A N 1
ATOM 1287 C CA . GLU A 1 164 ? 9.449 -20.461 14.127 1.00 59.97 164 GLU A CA 1
ATOM 1288 C C . GLU A 1 164 ? 8.084 -20.606 14.822 1.00 59.97 164 GLU A C 1
ATOM 1290 O O . GLU A 1 164 ? 7.488 -21.687 14.832 1.00 59.97 164 GLU A O 1
ATOM 1295 N N . LYS A 1 165 ? 7.575 -19.528 15.435 1.00 55.94 165 LYS A N 1
ATOM 1296 C CA . LYS A 1 165 ? 6.258 -19.533 16.094 1.00 55.94 165 LYS A CA 1
ATOM 1297 C C . LYS A 1 165 ? 5.108 -19.670 15.098 1.00 55.94 165 LYS A C 1
ATOM 1299 O O . LYS A 1 165 ? 4.081 -20.238 15.466 1.00 55.94 165 LYS A O 1
ATOM 1304 N N . ARG A 1 166 ? 5.264 -19.167 13.869 1.00 54.25 166 ARG A N 1
ATOM 1305 C CA . ARG A 1 166 ? 4.245 -19.254 12.815 1.00 54.25 166 ARG A CA 1
ATOM 1306 C C . ARG A 1 166 ? 4.175 -20.664 12.223 1.00 54.25 166 ARG A C 1
ATOM 1308 O O . ARG A 1 166 ? 3.082 -21.209 12.136 1.00 54.25 166 ARG A O 1
ATOM 1315 N N . CYS A 1 167 ? 5.319 -21.308 11.970 1.00 48.59 167 CYS A N 1
ATOM 1316 C CA . CYS A 1 167 ? 5.362 -22.698 11.487 1.00 48.59 167 CYS A CA 1
ATOM 1317 C C . CYS A 1 167 ? 4.743 -23.721 12.457 1.00 48.59 167 CYS A C 1
ATOM 1319 O O . CYS A 1 167 ? 4.306 -24.778 12.025 1.00 48.59 167 CYS A O 1
ATOM 1321 N N . LYS A 1 168 ? 4.690 -23.430 13.764 1.00 48.59 168 LYS A N 1
ATOM 1322 C CA . LYS A 1 168 ? 4.092 -24.326 14.776 1.00 48.59 168 LYS A CA 1
ATOM 1323 C C . LYS A 1 168 ? 2.577 -24.163 14.954 1.00 48.59 168 LYS A C 1
ATOM 1325 O O . LYS A 1 168 ? 1.997 -24.874 15.770 1.00 48.59 168 LYS A O 1
ATOM 1330 N N . LYS A 1 169 ? 1.956 -23.195 14.273 1.00 47.34 169 LYS A N 1
ATOM 1331 C CA . LYS A 1 169 ? 0.523 -22.880 14.396 1.00 47.34 169 LYS A CA 1
ATOM 1332 C C . LYS A 1 169 ? -0.331 -23.422 13.240 1.00 47.34 169 LYS A C 1
ATOM 1334 O O . LYS A 1 169 ? -1.545 -23.242 13.300 1.00 47.34 169 LYS A O 1
ATOM 1339 N N . ASN A 1 170 ? 0.299 -24.072 12.258 1.00 38.56 170 ASN A N 1
ATOM 1340 C CA . ASN A 1 170 ? -0.330 -24.757 11.126 1.00 38.56 170 ASN A CA 1
ATOM 1341 C C . ASN A 1 170 ? -0.267 -26.273 11.316 1.00 38.56 170 ASN A C 1
ATOM 1343 O O . ASN A 1 170 ? 0.817 -26.758 11.717 1.00 38.56 170 ASN A O 1
#

pLDDT: mean 80.29, std 15.8, range [38.56, 97.62]

Organism: NCBI:txid2971776

Foldseek 3Di:
DAAFAEEEAELALVDWCVCVVLVFPPAAPFAPLVQLLQVLPPDPPDDGPDALVRQKGWRDDPPGNYTYIYRTRGDPDPVSVVSVVPDALCSCCVPVDNVLVVSVVRCCVVGVGDYYHYHADCDPDRSNVCRLQPNDPDDDDDDDDDPVVVVVVVSVVVSVVSNVVVVVVD

Sequence (170 aa):
MRGHEVVAVDLDLEAPSLSTALNLKPQPKYGIVDYFYERSYLPEGIDPKISITQIFGEVGIPRATGRLFVVPAGSLNLDYVSKVDDLHATTVIDGNQNLWSVFEGEIYEHLKLHIILIDSRTGINQWGAFSLIKPADEAIIFLFPTHRIIQGKSLEFGLEKASEKRCKKN